Protein AF-A0A6M1TXW1-F1 (afdb_monomer_lite)

Structure (mmCIF, N/CA/C/O backbone):
data_AF-A0A6M1TXW1-F1
#
_entry.id   AF-A0A6M1TXW1-F1
#
loop_
_atom_site.group_PDB
_atom_site.id
_atom_site.type_symbol
_atom_site.label_atom_id
_atom_site.label_alt_id
_atom_site.label_comp_id
_atom_site.label_asym_id
_atom_site.label_entity_id
_atom_site.label_seq_id
_atom_site.pdbx_PDB_ins_code
_atom_site.Cartn_x
_atom_site.Cartn_y
_atom_site.Cartn_z
_atom_site.occupancy
_atom_site.B_iso_or_equiv
_atom_site.auth_seq_id
_atom_site.auth_comp_id
_atom_site.auth_asym_id
_atom_site.auth_atom_id
_atom_site.pdbx_PDB_model_num
ATOM 1 N N . MET A 1 1 ? 23.622 -12.884 -7.670 1.00 30.91 1 MET A N 1
ATOM 2 C CA . MET A 1 1 ? 22.520 -13.410 -6.829 1.00 30.91 1 MET A CA 1
ATOM 3 C C . MET A 1 1 ? 21.363 -12.424 -6.921 1.00 30.91 1 MET A C 1
ATOM 5 O O . MET A 1 1 ? 21.545 -11.294 -6.496 1.00 30.91 1 MET A O 1
ATOM 9 N N . SER A 1 2 ? 20.247 -12.789 -7.564 1.00 39.88 2 SER A N 1
ATOM 10 C CA . SER A 1 2 ? 19.151 -11.856 -7.896 1.00 39.88 2 SER A CA 1
ATOM 11 C C . SER A 1 2 ? 18.131 -11.715 -6.753 1.00 39.88 2 SER A C 1
ATOM 13 O O . SER A 1 2 ? 17.767 -12.709 -6.122 1.00 39.88 2 SER A O 1
ATOM 15 N N . VAL A 1 3 ? 17.668 -10.482 -6.517 1.00 55.47 3 VAL A N 1
ATOM 16 C CA . VAL A 1 3 ? 16.719 -10.045 -5.469 1.00 55.47 3 VAL A CA 1
ATOM 17 C C . VAL A 1 3 ? 15.396 -10.833 -5.492 1.00 55.47 3 VAL A C 1
ATOM 19 O O . VAL A 1 3 ? 14.802 -11.064 -4.440 1.00 55.47 3 VAL A O 1
ATOM 22 N N . ALA A 1 4 ? 14.993 -11.350 -6.657 1.00 55.22 4 ALA A N 1
ATOM 23 C CA . ALA A 1 4 ? 13.756 -12.112 -6.844 1.00 55.22 4 ALA A CA 1
ATOM 24 C C . ALA A 1 4 ? 13.717 -13.459 -6.098 1.00 55.22 4 ALA A C 1
ATOM 26 O O . ALA A 1 4 ? 12.647 -13.926 -5.744 1.00 55.22 4 ALA A O 1
ATOM 27 N N . LYS A 1 5 ? 14.860 -14.099 -5.798 1.00 52.94 5 LYS A N 1
ATOM 28 C CA . LYS A 1 5 ? 14.851 -15.456 -5.207 1.00 52.94 5 LYS A CA 1
ATOM 29 C C . LYS A 1 5 ? 14.580 -15.478 -3.695 1.00 52.94 5 LYS A C 1
ATOM 31 O O . LYS A 1 5 ? 14.370 -16.546 -3.126 1.00 52.94 5 LYS A O 1
ATOM 36 N N . ARG A 1 6 ? 14.634 -14.317 -3.029 1.00 56.56 6 ARG A N 1
ATOM 37 C CA . ARG A 1 6 ? 14.453 -14.185 -1.570 1.00 56.56 6 ARG A CA 1
ATOM 38 C C . ARG A 1 6 ? 13.053 -13.698 -1.198 1.00 56.56 6 ARG A C 1
ATOM 40 O O . ARG A 1 6 ? 12.528 -14.076 -0.153 1.00 56.56 6 ARG A O 1
ATOM 47 N N . SER A 1 7 ? 12.452 -12.896 -2.063 1.00 64.25 7 SER A N 1
ATOM 48 C CA . SER A 1 7 ? 11.041 -12.531 -2.024 1.00 64.25 7 SER A CA 1
ATOM 49 C C . SER A 1 7 ? 10.260 -13.695 -2.637 1.00 64.25 7 SER A C 1
ATOM 51 O O . SER A 1 7 ? 10.638 -14.171 -3.694 1.00 64.25 7 SER A O 1
ATOM 53 N N . LYS A 1 8 ? 9.167 -14.182 -2.046 1.00 71.75 8 LYS A N 1
ATOM 54 C CA . LYS A 1 8 ? 8.290 -15.184 -2.703 1.00 71.75 8 LYS A CA 1
ATOM 55 C C . LYS A 1 8 ? 7.470 -14.563 -3.855 1.00 71.75 8 LYS A C 1
ATOM 57 O O . LYS A 1 8 ? 6.307 -14.911 -4.048 1.00 71.75 8 LYS A O 1
ATOM 62 N N . LEU A 1 9 ? 8.049 -13.580 -4.536 1.00 76.19 9 LEU A N 1
ATOM 63 C CA . LEU A 1 9 ? 7.435 -12.786 -5.584 1.00 76.19 9 LEU A CA 1
ATOM 64 C C . LEU A 1 9 ? 7.869 -13.353 -6.928 1.00 76.19 9 LEU A C 1
ATOM 66 O O . LEU A 1 9 ? 9.007 -13.788 -7.093 1.00 76.19 9 LEU A O 1
ATOM 70 N N . ASP A 1 10 ? 6.925 -13.360 -7.853 1.00 81.50 10 ASP A N 1
ATOM 71 C CA . ASP A 1 10 ? 7.142 -13.820 -9.217 1.00 81.50 10 ASP A CA 1
ATOM 72 C C . ASP A 1 10 ? 7.341 -12.562 -10.043 1.00 81.50 10 ASP A C 1
ATOM 74 O O . ASP A 1 10 ? 6.435 -11.732 -10.109 1.00 81.50 10 ASP A O 1
ATOM 78 N N . ILE A 1 11 ? 8.568 -12.364 -10.509 1.00 83.62 11 ILE A N 1
ATOM 79 C CA . ILE A 1 11 ? 9.039 -11.103 -11.066 1.00 83.62 11 ILE A CA 1
ATOM 80 C C . ILE A 1 11 ? 9.669 -11.393 -12.423 1.00 83.62 11 ILE A C 1
ATOM 82 O O . ILE A 1 11 ? 10.658 -12.127 -12.500 1.00 83.62 11 ILE A O 1
ATOM 86 N N . ASP A 1 12 ? 9.142 -10.754 -13.461 1.00 86.56 12 ASP A N 1
ATOM 87 C CA . ASP A 1 12 ? 9.640 -10.853 -14.825 1.00 86.56 12 ASP A CA 1
ATOM 88 C C . ASP A 1 12 ? 10.641 -9.735 -15.121 1.00 86.56 12 ASP A C 1
ATOM 90 O O . ASP A 1 12 ? 10.462 -8.576 -14.740 1.00 86.56 12 ASP A O 1
ATOM 94 N N . LEU A 1 13 ? 11.696 -10.082 -15.852 1.00 89.62 13 LEU A N 1
ATOM 95 C CA . LEU A 1 13 ? 12.643 -9.127 -16.417 1.00 89.62 13 LEU A CA 1
ATOM 96 C C . LEU A 1 13 ? 12.239 -8.865 -17.869 1.00 89.62 13 LEU A C 1
ATOM 98 O O . LEU A 1 13 ? 12.179 -9.797 -18.669 1.00 89.62 13 LEU A O 1
ATOM 102 N N . LEU A 1 14 ? 11.933 -7.611 -18.195 1.00 90.06 14 LEU A N 1
ATOM 103 C CA . LEU A 1 14 ? 11.437 -7.199 -19.506 1.00 90.06 14 LEU A CA 1
ATOM 104 C C . LEU A 1 14 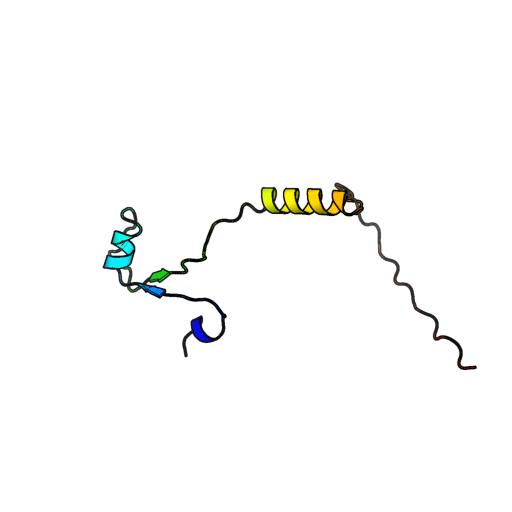? 12.529 -6.479 -20.300 1.00 90.06 14 LEU A C 1
ATOM 106 O O . LEU A 1 14 ? 13.294 -5.692 -19.736 1.00 90.06 14 LEU A O 1
ATOM 110 N N . ASP A 1 15 ? 12.557 -6.699 -21.611 1.00 90.38 15 ASP A N 1
ATOM 111 C CA . ASP A 1 15 ? 13.311 -5.857 -22.538 1.00 90.38 15 ASP A CA 1
ATOM 112 C C . ASP A 1 15 ? 12.527 -4.582 -22.910 1.00 90.38 15 ASP A C 1
ATOM 114 O O . ASP A 1 15 ? 11.343 -4.423 -22.593 1.00 90.38 15 ASP A O 1
ATOM 118 N N . SER A 1 16 ? 13.187 -3.641 -23.581 1.00 90.12 16 SER A N 1
ATOM 119 C CA . SER A 1 16 ? 12.599 -2.342 -23.929 1.00 90.12 16 SER A CA 1
ATOM 120 C C . SER A 1 16 ? 11.389 -2.472 -24.869 1.00 90.12 16 SER A C 1
ATOM 122 O O . SER A 1 16 ? 10.432 -1.703 -24.750 1.00 90.12 16 SER A O 1
ATOM 124 N N . ALA A 1 17 ? 11.381 -3.465 -25.768 1.00 90.12 17 ALA A N 1
ATOM 125 C CA . ALA A 1 17 ? 10.273 -3.701 -26.697 1.00 90.12 17 ALA A CA 1
ATOM 126 C C . ALA A 1 17 ? 9.016 -4.192 -25.960 1.00 90.12 17 ALA A C 1
ATOM 128 O O . ALA A 1 17 ? 7.906 -3.720 -26.219 1.00 90.12 17 ALA A O 1
ATOM 129 N N . GLU A 1 18 ? 9.196 -5.090 -24.997 1.00 90.94 18 GLU A N 1
ATOM 130 C CA . GLU A 1 18 ? 8.158 -5.598 -24.108 1.00 90.94 18 GLU A CA 1
ATOM 131 C C . GLU A 1 18 ? 7.567 -4.483 -23.233 1.00 90.94 18 GLU A C 1
ATOM 133 O O . GLU A 1 18 ? 6.344 -4.377 -23.107 1.00 90.94 18 GLU A O 1
ATOM 138 N N . ILE A 1 19 ? 8.415 -3.594 -22.703 1.00 91.81 19 ILE A N 1
ATOM 139 C CA . ILE A 1 19 ? 7.988 -2.409 -21.941 1.00 91.81 19 ILE A CA 1
ATOM 140 C C . ILE A 1 19 ? 7.113 -1.494 -22.805 1.00 91.81 19 ILE A C 1
ATOM 142 O O . ILE A 1 19 ? 6.026 -1.097 -22.379 1.00 91.81 19 ILE A O 1
ATOM 146 N N . LYS A 1 20 ? 7.542 -1.191 -24.038 1.00 92.88 20 LYS A N 1
ATOM 147 C CA . LYS A 1 20 ? 6.790 -0.334 -24.968 1.00 92.88 20 LYS A CA 1
ATOM 148 C C . LYS A 1 20 ? 5.474 -0.967 -25.410 1.00 92.88 20 LYS A C 1
ATOM 150 O O . LYS A 1 20 ? 4.490 -0.250 -25.573 1.00 92.88 20 LYS A O 1
ATOM 155 N N . ARG A 1 21 ? 5.428 -2.294 -25.578 1.00 93.75 21 ARG A N 1
ATOM 156 C CA . ARG A 1 21 ? 4.188 -3.011 -25.911 1.00 93.75 21 ARG A CA 1
ATOM 157 C C . ARG A 1 21 ? 3.166 -2.922 -24.780 1.00 93.75 21 ARG A C 1
ATOM 159 O O . ARG A 1 21 ? 1.987 -2.726 -25.059 1.00 93.75 21 ARG A O 1
ATOM 166 N N . ARG A 1 22 ? 3.605 -3.074 -23.526 1.00 90.50 22 ARG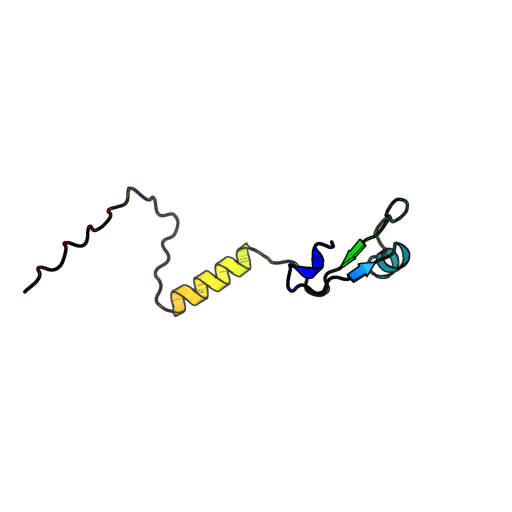 A N 1
ATOM 167 C CA . ARG A 1 22 ? 2.718 -3.003 -22.352 1.00 90.50 22 ARG A CA 1
ATOM 168 C C . ARG A 1 22 ? 2.254 -1.578 -22.076 1.00 90.50 22 ARG A C 1
ATOM 170 O O . ARG A 1 22 ? 1.063 -1.364 -21.884 1.00 90.50 22 ARG A O 1
ATOM 177 N N . ASN A 1 23 ? 3.173 -0.612 -22.136 1.00 89.94 23 ASN A N 1
ATOM 178 C CA . ASN A 1 23 ? 2.898 0.792 -21.846 1.00 89.94 23 ASN A CA 1
ATOM 179 C C . ASN A 1 23 ? 3.357 1.687 -23.021 1.00 89.94 23 ASN A C 1
ATOM 181 O O . ASN A 1 23 ? 4.437 2.286 -22.958 1.00 89.94 23 ASN A O 1
ATOM 185 N N . PRO A 1 24 ? 2.535 1.846 -24.081 1.00 92.56 24 PRO A N 1
ATOM 186 C CA . PRO A 1 24 ? 2.916 2.561 -25.309 1.00 92.56 24 PRO A CA 1
ATOM 187 C C . PRO A 1 24 ? 3.328 4.022 -25.111 1.00 92.56 24 PRO A C 1
ATOM 189 O O . PRO A 1 24 ? 4.053 4.587 -25.932 1.00 92.56 24 PRO A O 1
ATOM 192 N N . HIS A 1 25 ? 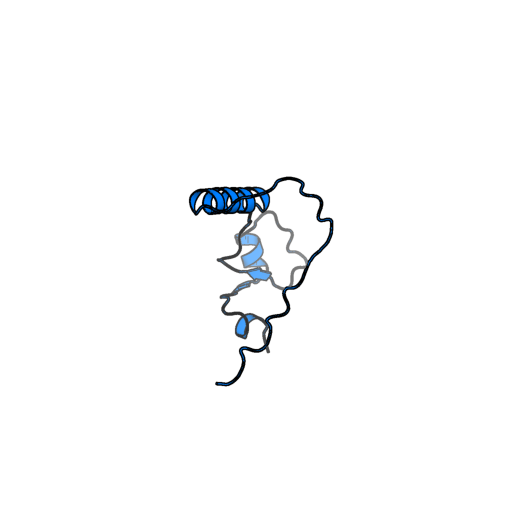2.887 4.637 -24.016 1.00 94.69 25 HIS A N 1
ATOM 193 C CA . HIS A 1 25 ? 3.163 6.034 -23.692 1.00 94.69 25 HIS A CA 1
ATOM 194 C C . HIS A 1 25 ? 4.539 6.267 -23.051 1.00 94.69 25 HIS A C 1
ATOM 196 O O . HIS A 1 25 ? 4.975 7.413 -22.983 1.00 94.69 25 HIS A O 1
ATOM 202 N N . LEU A 1 26 ? 5.244 5.219 -22.608 1.00 91.38 26 LEU A N 1
ATOM 203 C CA . LEU A 1 26 ? 6.584 5.367 -22.034 1.00 91.38 26 LEU A CA 1
ATOM 204 C C . LEU A 1 26 ? 7.620 5.692 -23.117 1.00 91.38 26 LEU A C 1
ATOM 206 O O . LEU A 1 26 ? 7.606 5.097 -24.200 1.00 91.38 26 LEU A O 1
ATOM 210 N N . ASN A 1 27 ? 8.540 6.609 -22.816 1.00 92.38 27 ASN A N 1
ATOM 211 C CA . ASN A 1 27 ? 9.777 6.737 -23.580 1.00 92.38 27 ASN A CA 1
ATOM 212 C C . ASN A 1 27 ? 10.756 5.636 -23.130 1.00 92.38 27 ASN A C 1
ATOM 214 O O . ASN A 1 27 ? 10.957 5.461 -21.930 1.00 92.38 27 ASN A O 1
ATOM 218 N N . ILE A 1 28 ? 11.321 4.890 -24.082 1.00 93.25 28 ILE A N 1
ATOM 219 C CA . ILE A 1 28 ? 12.197 3.735 -23.832 1.00 93.25 28 ILE A CA 1
ATOM 220 C C . ILE A 1 28 ? 13.624 3.920 -24.369 1.00 93.25 28 ILE A C 1
ATOM 222 O O . ILE A 1 28 ? 14.410 2.983 -24.262 1.00 93.25 28 ILE A O 1
ATOM 226 N N . ASP A 1 29 ? 13.958 5.092 -24.925 1.00 90.44 29 ASP A N 1
ATOM 227 C CA . ASP A 1 29 ? 15.198 5.320 -25.688 1.00 90.44 29 ASP A CA 1
ATOM 228 C C . ASP A 1 29 ? 16.482 4.971 -24.905 1.00 90.44 29 ASP A C 1
ATOM 230 O O . ASP A 1 29 ? 17.411 4.415 -25.483 1.00 90.44 29 ASP A O 1
ATOM 234 N N . ASP A 1 30 ? 16.492 5.187 -23.583 1.00 90.19 30 ASP A N 1
ATOM 235 C CA . ASP A 1 30 ? 17.629 4.889 -22.692 1.00 90.19 30 ASP A CA 1
ATOM 236 C C . ASP A 1 30 ? 17.304 3.828 -21.614 1.00 90.19 30 ASP A C 1
ATOM 238 O O . ASP A 1 30 ? 17.953 3.748 -20.567 1.00 90.19 30 ASP A O 1
ATOM 242 N N . VAL A 1 31 ? 16.273 3.000 -21.826 1.00 89.69 31 VAL A N 1
ATOM 243 C CA . VAL A 1 31 ? 15.869 1.957 -20.865 1.00 89.69 31 VAL A CA 1
ATOM 244 C C . VAL A 1 31 ? 16.573 0.638 -21.186 1.00 89.69 31 VAL A C 1
ATOM 246 O O . VAL A 1 31 ? 16.296 0.020 -22.210 1.00 89.69 31 VAL A O 1
ATOM 249 N N . LEU A 1 32 ? 17.442 0.173 -20.278 1.00 88.81 32 LEU A N 1
ATOM 250 C CA . LEU A 1 32 ? 18.192 -1.088 -20.423 1.00 88.81 32 LEU A CA 1
ATOM 251 C C . LEU A 1 32 ? 17.339 -2.343 -20.182 1.00 88.81 32 LEU A C 1
ATOM 253 O O . LEU A 1 32 ? 17.512 -3.347 -20.866 1.00 88.81 32 LEU A O 1
ATOM 257 N N . ALA A 1 33 ? 16.470 -2.304 -19.172 1.00 88.38 33 ALA A N 1
ATOM 258 C CA . ALA A 1 33 ? 15.570 -3.391 -18.806 1.00 88.38 33 ALA A CA 1
ATOM 259 C C . ALA A 1 33 ? 14.485 -2.881 -17.850 1.00 88.38 33 ALA A C 1
ATOM 261 O O . ALA A 1 33 ? 14.665 -1.869 -17.168 1.00 88.38 33 ALA A O 1
ATOM 262 N N . GLY A 1 34 ? 13.378 -3.610 -17.776 1.00 89.12 34 GLY A N 1
ATOM 263 C CA . GLY A 1 34 ? 12.273 -3.364 -16.859 1.00 89.12 34 GLY A CA 1
ATOM 264 C C . GLY A 1 34 ? 12.101 -4.521 -15.889 1.00 89.12 34 GLY A C 1
ATOM 265 O O . GLY A 1 34 ? 12.424 -5.665 -16.202 1.00 89.12 34 GLY A O 1
ATOM 266 N N . LEU A 1 35 ? 11.571 -4.217 -14.712 1.00 91.06 35 LEU A N 1
ATOM 267 C CA . LEU A 1 35 ? 11.114 -5.217 -13.761 1.00 91.06 35 LEU A CA 1
ATOM 268 C C . LEU A 1 35 ? 9.592 -5.170 -13.737 1.00 91.06 35 LEU A C 1
ATOM 270 O O . LEU A 1 35 ? 9.015 -4.097 -13.575 1.00 91.06 35 LEU A O 1
ATOM 274 N N . TRP A 1 36 ? 8.958 -6.321 -13.915 1.00 88.38 36 TRP A N 1
ATOM 275 C CA . TRP A 1 36 ? 7.512 -6.448 -13.917 1.00 88.38 36 TRP A CA 1
ATOM 276 C C . TRP A 1 36 ? 7.049 -7.419 -12.845 1.00 88.38 36 TRP A C 1
ATOM 278 O O . TRP A 1 36 ? 7.502 -8.558 -12.789 1.00 88.38 36 TRP A O 1
ATOM 288 N N . ASP A 1 37 ? 6.099 -6.974 -12.036 1.00 89.12 37 ASP A N 1
ATOM 289 C CA . ASP A 1 37 ? 5.362 -7.823 -11.113 1.00 89.12 37 ASP A CA 1
ATOM 290 C C . ASP A 1 37 ? 3.892 -7.820 -11.536 1.00 89.12 37 ASP A C 1
ATOM 292 O O . ASP A 1 37 ? 3.207 -6.803 -11.456 1.00 89.12 37 ASP A O 1
ATOM 296 N N . GLY A 1 38 ? 3.392 -8.968 -11.999 1.00 85.25 38 GLY A N 1
ATOM 297 C CA . GLY A 1 38 ? 1.991 -9.108 -12.409 1.00 85.25 38 GLY A CA 1
ATOM 298 C C . GLY A 1 38 ? 0.990 -9.013 -11.254 1.00 85.25 38 GLY A C 1
ATOM 299 O O . GLY A 1 38 ? -0.214 -8.991 -11.501 1.00 85.25 38 GLY A O 1
ATOM 300 N N . ARG A 1 39 ? 1.468 -8.994 -10.005 1.00 84.38 39 ARG A N 1
ATOM 301 C CA . ARG A 1 39 ? 0.665 -8.790 -8.795 1.00 84.38 39 ARG A CA 1
ATOM 302 C C . ARG A 1 39 ? 0.792 -7.383 -8.224 1.00 84.38 39 ARG A C 1
ATOM 304 O O . ARG A 1 39 ? 0.132 -7.108 -7.221 1.00 84.38 39 ARG A O 1
ATOM 311 N N . ASP A 1 40 ? 1.613 -6.525 -8.824 1.00 87.38 40 ASP A N 1
ATOM 312 C CA . ASP A 1 40 ? 1.700 -5.138 -8.395 1.00 87.38 40 ASP A CA 1
ATOM 313 C C . ASP A 1 40 ? 0.415 -4.387 -8.746 1.00 87.38 40 ASP A C 1
ATOM 315 O O . ASP A 1 40 ? -0.267 -4.678 -9.734 1.00 87.38 40 ASP A O 1
ATOM 319 N N . GLY A 1 41 ? 0.048 -3.448 -7.888 1.00 86.88 41 GLY A N 1
ATOM 320 C CA . GLY A 1 41 ? -1.200 -2.724 -8.013 1.00 86.88 41 GLY A CA 1
ATOM 321 C C . GLY A 1 41 ? -1.298 -1.583 -7.019 1.00 86.88 41 GLY A C 1
ATOM 322 O O . GLY A 1 41 ? -0.673 -1.584 -5.959 1.00 86.88 41 GLY A O 1
ATOM 323 N N . ASP A 1 42 ? -2.134 -0.613 -7.362 1.00 91.31 42 ASP A N 1
ATOM 324 C CA . ASP A 1 42 ? -2.332 0.562 -6.533 1.00 91.31 42 ASP A CA 1
ATOM 325 C C . ASP A 1 42 ? -3.267 0.259 -5.365 1.00 91.31 42 ASP A C 1
ATOM 327 O O . ASP A 1 42 ? -4.357 -0.301 -5.522 1.00 91.31 42 ASP A O 1
ATOM 331 N N . ILE A 1 43 ? -2.860 0.689 -4.174 1.00 92.94 43 ILE A N 1
ATOM 332 C CA . ILE A 1 43 ? -3.709 0.667 -2.991 1.00 92.94 43 ILE A CA 1
ATOM 333 C C . ILE A 1 43 ? -4.078 2.090 -2.593 1.00 92.94 43 ILE A C 1
ATOM 335 O O . ILE A 1 43 ? -3.201 2.931 -2.421 1.00 92.94 43 ILE A O 1
ATOM 339 N N . ASP A 1 44 ? -5.373 2.354 -2.398 1.00 95.50 44 ASP A N 1
ATOM 340 C CA . ASP A 1 44 ? -5.836 3.585 -1.756 1.00 95.50 44 ASP A CA 1
ATOM 341 C C . ASP A 1 44 ? -5.695 3.431 -0.231 1.00 95.50 44 ASP A C 1
ATOM 343 O O . ASP A 1 44 ? -6.472 2.690 0.395 1.00 95.50 44 ASP A O 1
ATOM 347 N N . PRO A 1 45 ? -4.732 4.126 0.406 1.00 95.12 45 PRO A N 1
ATOM 348 C CA . PRO A 1 45 ? -4.482 3.960 1.831 1.00 95.12 45 PRO A CA 1
ATOM 349 C C . PRO A 1 45 ? -5.662 4.434 2.681 1.00 95.12 45 PRO A C 1
ATOM 351 O O . PRO A 1 45 ? -5.931 3.859 3.738 1.00 95.12 45 PRO A O 1
ATOM 354 N N . ALA A 1 46 ? -6.388 5.463 2.235 1.00 96.25 46 ALA A N 1
ATOM 355 C CA . ALA A 1 46 ? -7.511 6.012 2.975 1.00 96.25 46 ALA A CA 1
ATOM 356 C C . ALA A 1 46 ? -8.681 5.027 2.967 1.00 96.25 46 ALA A C 1
ATOM 358 O O . ALA A 1 46 ? -9.202 4.695 4.035 1.00 96.25 46 ALA A O 1
ATOM 359 N N . GLN A 1 47 ? -9.059 4.510 1.795 1.00 96.50 47 GLN A N 1
ATOM 360 C CA . GLN A 1 47 ? -10.155 3.545 1.684 1.00 96.50 47 GLN A CA 1
ATOM 361 C C . GLN A 1 47 ? -9.851 2.238 2.417 1.00 96.50 47 GLN A C 1
ATOM 363 O O . GLN A 1 47 ? -10.712 1.745 3.152 1.00 96.50 47 GLN A O 1
ATOM 368 N N . LEU A 1 48 ? -8.621 1.719 2.309 1.00 96.12 48 LEU A N 1
ATOM 369 C CA . LEU A 1 48 ? -8.197 0.553 3.084 1.00 96.12 48 LEU A CA 1
ATOM 370 C C . LEU A 1 48 ? -8.361 0.806 4.592 1.00 96.12 48 LEU A C 1
ATOM 372 O O . LEU A 1 48 ? -8.979 0.001 5.293 1.00 96.12 48 LEU A O 1
ATOM 376 N N . CYS A 1 49 ? -7.855 1.935 5.097 1.00 95.88 49 CYS A N 1
ATOM 377 C CA . CYS A 1 49 ? -7.978 2.292 6.512 1.00 95.88 49 CYS A CA 1
ATOM 378 C C . CYS A 1 49 ? -9.441 2.396 6.957 1.00 95.88 49 CYS A C 1
ATOM 380 O O . CYS A 1 49 ? -9.794 1.910 8.034 1.00 95.88 49 CYS A O 1
ATOM 382 N N . GLN A 1 50 ? -10.309 2.999 6.139 1.00 96.94 50 GLN A N 1
ATOM 383 C CA . GLN A 1 50 ? -11.735 3.102 6.454 1.00 96.94 50 GLN A CA 1
ATOM 384 C C . GLN A 1 50 ? -12.414 1.729 6.483 1.00 96.94 50 GLN A C 1
ATOM 386 O O . GLN A 1 50 ? -13.184 1.455 7.407 1.00 96.94 50 GLN A O 1
ATOM 391 N N . ALA A 1 51 ? -12.101 0.843 5.534 1.00 97.44 51 ALA A N 1
ATOM 392 C CA . ALA A 1 51 ? -12.634 -0.517 5.500 1.00 97.44 51 ALA A CA 1
ATOM 393 C C . ALA A 1 51 ? -12.204 -1.327 6.736 1.00 97.44 51 ALA A C 1
ATOM 395 O O . ALA A 1 51 ? -13.032 -1.989 7.372 1.00 97.44 51 ALA A O 1
ATOM 396 N N . LEU A 1 52 ? -10.933 -1.215 7.134 1.00 97.69 52 LEU A N 1
ATOM 397 C CA . LEU A 1 52 ? -10.417 -1.826 8.360 1.00 97.69 52 LEU A CA 1
ATOM 398 C C . LEU A 1 52 ? -11.113 -1.266 9.605 1.00 97.69 52 LEU A C 1
ATOM 400 O O . LEU A 1 52 ? -11.592 -2.037 10.437 1.00 97.69 52 LEU A O 1
ATOM 404 N N . ALA A 1 53 ? -11.243 0.059 9.713 1.00 97.06 53 ALA A N 1
ATOM 405 C CA . ALA A 1 53 ? -11.937 0.707 10.823 1.00 97.06 53 ALA A CA 1
ATOM 406 C C . ALA A 1 53 ? -13.412 0.277 10.911 1.00 97.06 53 ALA A C 1
ATOM 408 O O . ALA A 1 53 ? -13.930 0.040 12.005 1.00 97.06 53 ALA A O 1
ATOM 409 N N . ALA A 1 54 ? -14.095 0.137 9.772 1.00 97.38 54 ALA A N 1
ATOM 410 C CA . ALA A 1 54 ? -15.467 -0.355 9.712 1.00 97.38 54 ALA A CA 1
ATOM 411 C C . ALA A 1 54 ? -15.571 -1.805 10.213 1.00 97.38 54 ALA A C 1
ATOM 413 O O . ALA A 1 54 ? -16.430 -2.110 11.044 1.00 97.38 54 ALA A O 1
ATOM 414 N N . ARG A 1 55 ? -14.670 -2.692 9.768 1.00 97.81 55 ARG A N 1
ATOM 415 C CA . ARG A 1 55 ? -14.627 -4.085 10.238 1.00 97.81 55 ARG A CA 1
ATOM 416 C C . ARG A 1 55 ? -14.310 -4.177 11.731 1.00 97.81 55 ARG A C 1
ATOM 418 O O . ARG A 1 55 ? -14.964 -4.946 12.427 1.00 97.81 55 ARG A O 1
ATOM 425 N N . ALA A 1 56 ? -13.357 -3.394 12.228 1.00 98.06 56 ALA A N 1
ATOM 426 C CA . ALA A 1 56 ? -12.978 -3.389 13.639 1.00 98.06 56 ALA A CA 1
ATOM 427 C C . ALA A 1 56 ? -14.156 -2.989 14.542 1.00 98.06 56 ALA A C 1
ATOM 429 O O . ALA A 1 56 ? -14.438 -3.682 15.516 1.00 98.06 56 ALA A O 1
ATOM 430 N N . ARG A 1 57 ? -14.917 -1.948 14.170 1.00 97.44 57 ARG A N 1
ATOM 431 C CA . ARG A 1 57 ? -16.150 -1.570 14.887 1.00 97.44 57 ARG A CA 1
ATOM 432 C C . ARG A 1 57 ? -17.180 -2.698 14.904 1.00 97.44 57 ARG A C 1
ATOM 434 O O . ARG A 1 57 ? -17.746 -2.988 15.950 1.00 97.44 57 ARG A O 1
ATOM 441 N N . ARG A 1 58 ? -17.394 -3.373 13.766 1.00 97.94 58 ARG A N 1
ATOM 442 C CA . ARG A 1 58 ? -18.299 -4.537 13.679 1.00 97.94 58 ARG A CA 1
ATOM 443 C C . ARG A 1 58 ? -17.844 -5.710 14.547 1.00 97.94 58 ARG A C 1
ATOM 445 O O . ARG A 1 58 ? -18.684 -6.472 15.005 1.00 97.94 58 ARG A O 1
ATOM 452 N N . ALA A 1 59 ? -16.540 -5.846 14.767 1.00 98.19 59 ALA A N 1
ATOM 453 C CA . ALA A 1 59 ? -15.958 -6.835 15.667 1.00 98.19 59 ALA A CA 1
ATOM 454 C C . ALA A 1 59 ? -15.959 -6.395 17.148 1.00 98.19 59 ALA A C 1
ATOM 456 O O . ALA A 1 59 ? -15.414 -7.107 17.984 1.00 98.19 59 ALA A O 1
ATOM 457 N N . GLY A 1 60 ? -16.553 -5.240 17.483 1.00 98.00 60 GLY A N 1
ATOM 458 C CA . GLY A 1 60 ? -16.675 -4.738 18.856 1.00 98.00 60 GLY A CA 1
ATOM 459 C C . GLY A 1 60 ? -15.545 -3.812 19.315 1.00 98.00 60 GLY A C 1
ATOM 460 O O . GLY A 1 60 ? -15.520 -3.421 20.479 1.00 98.00 60 GLY A O 1
ATOM 461 N N . ALA A 1 61 ? -14.614 -3.433 18.435 1.00 97.69 61 ALA A N 1
ATOM 462 C CA . ALA A 1 61 ? -13.544 -2.508 18.796 1.00 97.69 61 ALA A CA 1
ATOM 463 C C . ALA A 1 61 ? -14.045 -1.056 18.895 1.00 97.69 61 ALA A C 1
ATOM 465 O O . ALA A 1 61 ? -14.754 -0.556 18.016 1.00 97.69 61 ALA A O 1
ATOM 466 N N . SER A 1 62 ? -13.580 -0.343 19.921 1.00 96.25 62 SER A N 1
ATOM 467 C CA . SER A 1 62 ? -13.781 1.100 20.074 1.00 96.25 62 SER A CA 1
ATOM 468 C C . SER A 1 62 ? -12.656 1.875 19.388 1.00 96.25 62 SER A C 1
ATOM 470 O O . SER A 1 62 ? -11.484 1.693 19.708 1.00 96.25 62 SER A O 1
ATOM 472 N N . ILE A 1 63 ? -13.006 2.771 18.461 1.00 95.25 63 ILE A N 1
ATOM 473 C CA . ILE A 1 63 ? -12.047 3.637 17.757 1.00 95.25 63 ILE A CA 1
ATOM 474 C C . ILE A 1 63 ? -12.234 5.075 18.232 1.00 95.25 63 ILE A C 1
ATOM 476 O O . ILE A 1 63 ? -13.235 5.713 17.901 1.00 95.25 63 ILE A O 1
ATOM 480 N N . LEU A 1 64 ? -11.250 5.595 18.964 1.00 95.06 64 LEU A N 1
ATOM 481 C CA . LEU A 1 64 ? -11.216 6.989 19.402 1.00 95.06 64 LEU A CA 1
ATOM 482 C C . LEU A 1 64 ? -10.647 7.867 18.282 1.00 95.06 64 LEU A C 1
ATOM 484 O O . LEU A 1 64 ? -9.556 7.608 17.775 1.00 95.06 64 LEU A O 1
ATOM 488 N N . ARG A 1 65 ? -11.380 8.911 17.884 1.00 93.00 65 ARG A N 1
ATOM 489 C CA . ARG A 1 65 ? -10.901 9.899 16.904 1.00 93.00 65 ARG A CA 1
ATOM 490 C C . ARG A 1 65 ? -10.251 11.065 17.633 1.00 93.00 65 ARG A C 1
ATOM 492 O O . ARG A 1 65 ? -10.774 11.518 18.646 1.00 93.00 65 ARG A O 1
ATOM 499 N N . THR A 1 66 ? -9.106 11.511 17.111 1.00 93.25 66 THR A N 1
ATOM 500 C CA . THR A 1 66 ? -8.306 12.616 17.668 1.00 93.25 66 THR A CA 1
ATOM 501 C C . THR A 1 66 ? -8.032 12.515 19.183 1.00 93.25 66 THR A C 1
ATOM 503 O O . THR A 1 66 ? -8.146 13.528 19.876 1.00 93.25 66 THR A O 1
ATOM 506 N N . PRO A 1 67 ? -7.691 11.333 19.743 1.00 90.31 67 PRO A N 1
ATOM 507 C CA . PRO A 1 67 ? -7.357 11.245 21.156 1.00 90.31 67 PRO A CA 1
ATOM 508 C C . PRO A 1 67 ? -5.996 11.899 21.402 1.00 90.31 67 PRO A C 1
ATOM 510 O O . PRO A 1 67 ? -5.035 11.670 20.667 1.00 90.31 67 PRO A O 1
ATOM 513 N N . ARG A 1 68 ? -5.894 12.692 22.467 1.00 94.56 68 ARG A N 1
ATOM 514 C CA . ARG A 1 68 ? -4.600 13.131 22.987 1.00 94.56 68 ARG A CA 1
ATOM 515 C C . ARG A 1 68 ? -4.142 12.118 24.028 1.00 94.56 68 ARG A C 1
ATOM 517 O O . ARG A 1 68 ? -4.799 11.958 25.052 1.00 94.56 68 ARG A O 1
ATOM 524 N N . LEU A 1 69 ? -3.027 11.441 23.767 1.00 93.12 69 LEU A N 1
ATOM 525 C CA . LEU A 1 69 ? -2.413 10.548 24.745 1.00 93.12 69 LEU A CA 1
ATOM 526 C C . LEU A 1 69 ? -1.673 11.387 25.799 1.00 93.12 69 LEU A C 1
ATOM 528 O O . LEU A 1 69 ? -0.830 12.206 25.441 1.00 93.12 69 LEU A O 1
ATOM 532 N N . ALA A 1 70 ? -2.006 11.202 27.079 1.00 92.00 70 ALA A N 1
ATOM 533 C CA . ALA A 1 70 ? -1.407 11.955 28.189 1.00 92.00 70 ALA A CA 1
ATOM 534 C C . ALA A 1 70 ? -0.233 11.224 28.865 1.00 92.00 70 ALA A C 1
ATOM 536 O O . ALA A 1 70 ? 0.586 11.847 29.530 1.00 92.00 70 ALA A O 1
ATOM 537 N N . GLY A 1 71 ? -0.144 9.907 28.695 1.00 91.31 71 GLY A N 1
ATOM 538 C CA . GLY A 1 71 ? 0.873 9.070 29.317 1.00 91.31 71 GLY A CA 1
ATOM 539 C C . GLY A 1 71 ? 0.519 7.595 29.173 1.00 91.31 71 GLY A C 1
ATOM 540 O O . GLY A 1 71 ? -0.532 7.249 28.631 1.00 91.31 71 GLY A O 1
ATOM 541 N N . PHE A 1 72 ? 1.402 6.730 29.655 1.00 91.31 72 PHE A N 1
ATOM 542 C CA . PHE A 1 72 ? 1.189 5.291 29.742 1.00 91.31 72 PHE A CA 1
ATOM 543 C C . PHE A 1 72 ? 1.494 4.834 31.171 1.00 91.31 72 PHE A C 1
ATOM 545 O O . PHE A 1 72 ? 2.415 5.348 31.801 1.00 91.31 72 PHE A O 1
ATOM 552 N N . CYS A 1 73 ? 0.741 3.857 31.668 1.00 86.38 73 CYS A N 1
ATOM 553 C CA . CYS A 1 73 ? 1.072 3.134 32.892 1.00 86.38 73 CYS A CA 1
ATOM 554 C C . CYS A 1 73 ? 1.367 1.686 32.507 1.00 86.38 73 CYS A C 1
ATOM 556 O O . CYS A 1 73 ? 0.534 1.042 31.871 1.00 86.38 73 CYS A O 1
ATOM 558 N N . ALA A 1 74 ? 2.538 1.178 32.880 1.00 83.75 74 ALA A N 1
ATOM 559 C CA . ALA A 1 74 ? 2.834 -0.243 32.774 1.00 83.75 74 ALA A CA 1
ATOM 560 C C . ALA A 1 74 ? 2.374 -0.937 34.062 1.00 83.75 74 ALA A C 1
ATOM 562 O O . ALA A 1 74 ? 2.735 -0.504 35.157 1.00 83.75 74 ALA A O 1
ATOM 563 N N . ALA A 1 75 ? 1.580 -1.999 33.938 1.00 77.81 75 ALA A N 1
ATOM 564 C CA . ALA A 1 75 ? 1.337 -2.896 35.059 1.00 77.81 75 ALA A CA 1
ATOM 565 C C . ALA A 1 75 ? 2.598 -3.746 35.277 1.00 77.81 75 ALA A C 1
ATOM 567 O O . ALA A 1 75 ? 3.106 -4.354 34.337 1.00 77.81 75 ALA A O 1
ATOM 568 N N . VAL A 1 76 ? 3.120 -3.759 36.503 1.00 74.38 76 VAL A N 1
ATOM 569 C CA . VAL A 1 76 ? 4.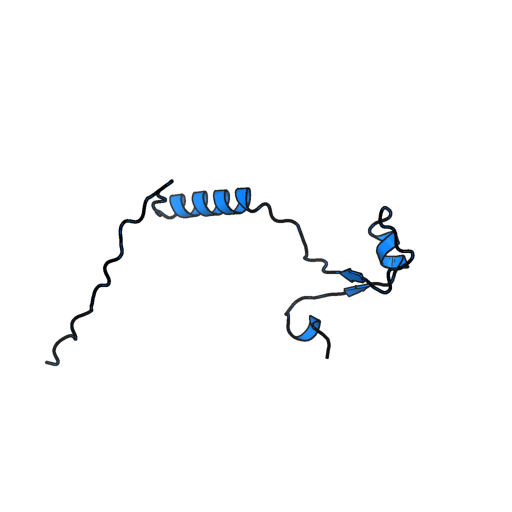113 -4.748 36.935 1.00 74.38 76 VAL A CA 1
ATOM 570 C C . VAL A 1 76 ? 3.354 -5.925 37.530 1.00 74.38 76 VAL A C 1
ATOM 572 O O . VAL A 1 76 ? 2.773 -5.811 38.610 1.00 74.38 76 VAL A O 1
ATOM 575 N N . ASP A 1 77 ? 3.334 -7.048 36.815 1.00 69.75 77 ASP A N 1
ATOM 576 C CA . ASP A 1 77 ? 2.806 -8.298 37.353 1.00 69.75 77 ASP A CA 1
ATOM 577 C C . ASP A 1 77 ? 3.636 -8.677 38.587 1.00 69.75 77 ASP A C 1
ATOM 579 O O . ASP A 1 77 ? 4.849 -8.890 38.514 1.00 69.75 77 ASP A O 1
ATOM 583 N N . THR A 1 78 ? 2.995 -8.707 39.755 1.00 64.81 78 THR A N 1
ATOM 584 C CA . THR A 1 78 ? 3.640 -9.171 40.990 1.00 64.81 78 THR A CA 1
ATOM 585 C C . THR A 1 78 ? 3.918 -10.670 40.837 1.00 64.81 78 THR A C 1
ATOM 587 O O . THR A 1 78 ? 3.009 -11.394 40.423 1.00 64.81 78 THR A O 1
ATOM 590 N N . PRO A 1 79 ? 5.128 -11.178 41.148 1.00 62.34 79 PRO A N 1
ATOM 591 C CA . PRO A 1 79 ? 5.401 -12.603 41.035 1.00 62.34 79 PRO A CA 1
ATOM 592 C C . PRO A 1 79 ? 4.461 -13.366 41.971 1.00 62.34 79 PRO A C 1
ATOM 594 O O . PRO A 1 79 ? 4.471 -13.167 43.185 1.00 62.34 79 PRO A O 1
ATOM 597 N N . MET A 1 80 ? 3.624 -14.217 41.377 1.00 57.47 80 MET A N 1
ATOM 598 C CA . MET A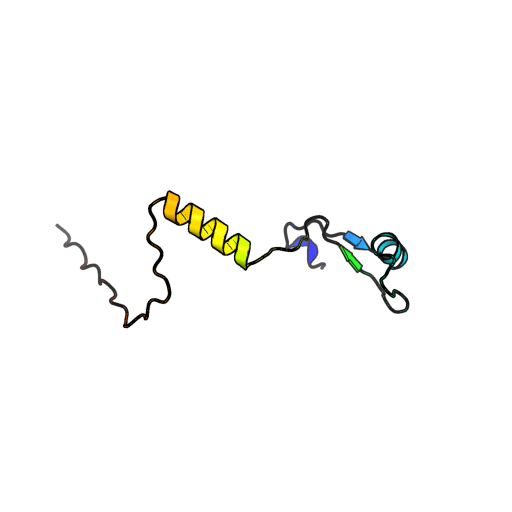 1 80 ? 2.692 -15.091 42.077 1.00 57.47 80 MET A CA 1
ATOM 599 C C . MET A 1 80 ? 3.482 -15.932 43.089 1.00 57.47 80 MET A C 1
ATOM 601 O O . MET A 1 80 ? 4.404 -16.661 42.714 1.00 57.47 80 MET A O 1
ATOM 605 N N . GLY A 1 81 ? 3.178 -15.747 44.377 1.00 52.03 81 GLY A N 1
ATOM 606 C CA . GLY A 1 81 ? 3.876 -16.393 45.484 1.00 52.03 81 GLY A CA 1
ATOM 607 C C . GLY A 1 81 ? 3.906 -17.907 45.301 1.00 52.03 81 GLY A C 1
ATOM 608 O O . GLY A 1 81 ? 2.872 -18.533 45.071 1.00 52.03 81 GLY A O 1
ATOM 609 N N . LYS A 1 82 ? 5.106 -18.487 45.381 1.00 50.53 82 LYS A N 1
ATOM 610 C CA . LYS A 1 82 ? 5.282 -19.938 45.436 1.00 50.53 82 LYS A CA 1
ATOM 611 C C . LYS A 1 82 ? 4.628 -20.436 46.724 1.00 50.53 82 LYS A C 1
ATOM 613 O O . LYS A 1 82 ? 5.040 -20.022 47.806 1.00 50.53 82 LYS A O 1
ATOM 618 N N . SER A 1 83 ? 3.581 -21.242 46.564 1.00 54.22 83 SER A N 1
ATOM 619 C CA . SER A 1 83 ? 3.019 -22.087 47.623 1.00 54.22 83 SER A CA 1
ATOM 620 C C . SER A 1 83 ? 3.950 -23.263 47.883 1.00 54.22 83 SER A C 1
ATOM 622 O O . SER A 1 83 ? 4.564 -23.730 46.894 1.00 54.22 83 SER A O 1
#

InterPro domains:
  IPR006076 FAD dependent oxidoreductase [PF01266] (7-66)
  IPR036188 FAD/NAD(P)-binding domain supe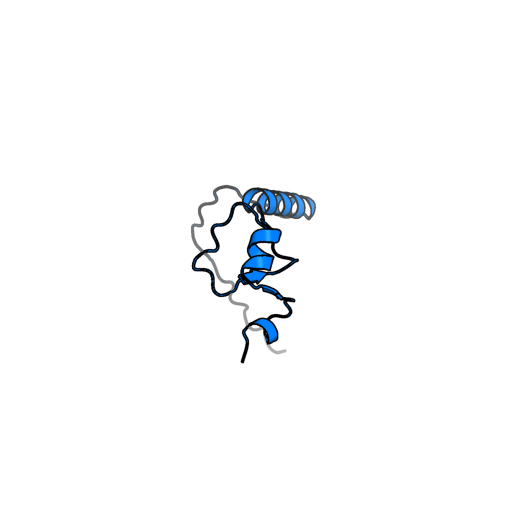rfamily [G3DSA:3.50.50.60] (40-66)
  IPR036188 FAD/NAD(P)-binding domain superfamily [SSF51905] (4-66)

Foldseek 3Di:
DDPPVVPVFDKDKAALVRVCVVPVPDDSPPPGIDIDGPPDDDDDPVVVVVVVVVVCVVVVDDDDDPDDDPDDDDDDDDPDDDD

pLDDT: mean 85.04, std 15.12, range [30.91, 98.19]

Sequence (83 aa):
MSVAKRSKLDIDLLDSAEIKRRNPHLNIDDVLAGLWDGRDGDIDPAQLCQALAARARRAGASILRTPRLAGFCAAVDTPMGKS

Radius of gyration: 24.97 Å; chains: 1; bounding box: 41×35×74 Å

Organism: NCBI:txid2583234

Secondary structure (DSSP, 8-state):
--GGGTSS---EEE-HHHHHHH-TTS--TT---EEE-TT-----HHHHHHHHHHHHHHTT----SSPPP-------PPPPP--